Protein AF-A0A955F9U4-F1 (afdb_monomer_lite)

Secondary structure (DSSP, 8-state):
-EEEEEEEE-TTT--EEEEEEEEEEE-S---SSEEEEEEEEPPGGGTT-HHHHHHS-SEEEEEEEEETTTS-HHHHHHHHHHHH-GGG--

Structure (mmCIF, N/CA/C/O backbone):
data_AF-A0A955F9U4-F1
#
_entry.id   AF-A0A955F9U4-F1
#
loop_
_atom_site.group_PDB
_atom_site.id
_atom_site.type_symbol
_atom_site.label_atom_id
_atom_site.label_alt_id
_atom_site.label_comp_id
_atom_site.label_asym_id
_atom_site.label_entity_id
_atom_site.label_seq_id
_atom_site.pdbx_PDB_ins_code
_atom_site.Cartn_x
_atom_site.Cartn_y
_atom_site.Cartn_z
_atom_site.occupancy
_atom_site.B_iso_or_equiv
_atom_site.auth_seq_id
_atom_site.auth_comp_id
_atom_site.auth_asym_id
_atom_site.auth_atom_id
_atom_site.pdbx_PDB_model_num
ATOM 1 N N . MET A 1 1 ? 1.820 7.832 -7.355 1.00 90.69 1 MET A N 1
ATOM 2 C CA . MET A 1 1 ? 1.662 7.057 -6.104 1.00 90.69 1 MET A CA 1
ATOM 3 C C . MET A 1 1 ? 0.188 6.742 -5.934 1.00 90.69 1 MET A C 1
ATOM 5 O O . MET A 1 1 ? -0.620 7.616 -6.208 1.00 90.69 1 MET A O 1
ATOM 9 N N . LEU A 1 2 ? -0.153 5.523 -5.530 1.00 96.00 2 LEU A N 1
ATOM 10 C CA . LEU A 1 2 ? -1.507 5.106 -5.176 1.00 96.00 2 LEU A CA 1
ATOM 11 C C . LEU A 1 2 ? -1.594 4.956 -3.658 1.00 96.00 2 LEU A C 1
ATOM 13 O O . LEU A 1 2 ? -0.650 4.469 -3.031 1.00 96.00 2 LEU A O 1
ATOM 17 N N . VAL A 1 3 ? -2.733 5.345 -3.091 1.00 97.12 3 VAL A N 1
ATOM 18 C CA . VAL A 1 3 ? -3.060 5.137 -1.679 1.00 97.12 3 VAL A CA 1
ATOM 19 C C . VAL A 1 3 ? -4.346 4.330 -1.628 1.00 97.12 3 VAL A C 1
ATOM 21 O O . VAL A 1 3 ? -5.401 4.802 -2.042 1.00 97.12 3 VAL A O 1
ATOM 24 N N . LEU A 1 4 ? -4.239 3.094 -1.157 1.00 96.81 4 LEU A N 1
ATOM 25 C CA . LEU A 1 4 ? -5.371 2.216 -0.923 1.00 96.81 4 LEU A CA 1
ATOM 26 C C . LEU A 1 4 ? -5.855 2.444 0.506 1.00 96.81 4 LEU A C 1
ATOM 28 O O . LEU A 1 4 ? -5.073 2.260 1.438 1.00 96.81 4 LEU A O 1
ATOM 32 N N . ARG A 1 5 ? -7.116 2.842 0.670 1.00 96.75 5 ARG A N 1
ATOM 33 C CA . ARG A 1 5 ? -7.770 3.020 1.972 1.00 96.75 5 ARG A CA 1
ATOM 34 C C . ARG A 1 5 ? -8.858 1.966 2.102 1.00 96.75 5 ARG A C 1
ATOM 36 O O . ARG A 1 5 ? -9.688 1.830 1.207 1.00 96.75 5 ARG A O 1
ATOM 43 N N . LEU A 1 6 ? -8.819 1.204 3.187 1.00 95.94 6 LEU A N 1
ATOM 44 C CA . LEU A 1 6 ? -9.856 0.243 3.531 1.00 95.94 6 LEU A CA 1
ATOM 45 C C . LEU A 1 6 ? -10.731 0.857 4.615 1.00 95.94 6 LEU A C 1
ATOM 47 O O . LEU A 1 6 ? -10.264 1.107 5.727 1.00 95.94 6 LEU A O 1
ATOM 51 N N . GLU A 1 7 ? -11.996 1.083 4.289 1.00 97.19 7 GLU A N 1
ATOM 52 C CA . GLU A 1 7 ? -12.968 1.677 5.196 1.00 97.19 7 GLU A CA 1
ATOM 53 C C . GLU A 1 7 ? -14.017 0.646 5.607 1.00 97.19 7 GLU A C 1
ATOM 55 O O . GLU A 1 7 ? -14.584 -0.062 4.776 1.00 97.19 7 GLU A O 1
ATOM 60 N N . LEU A 1 8 ? -14.296 0.590 6.905 1.00 96.62 8 LEU A N 1
ATOM 61 C CA . LEU A 1 8 ? -15.439 -0.110 7.464 1.00 96.62 8 LEU A CA 1
ATOM 62 C C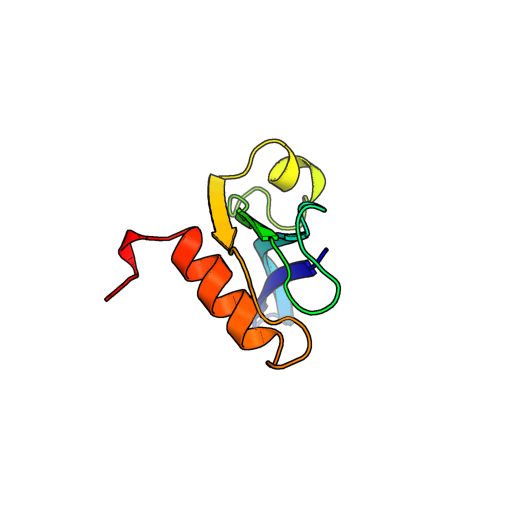 . LEU A 1 8 ? -16.605 0.869 7.576 1.00 96.62 8 LEU A C 1
ATOM 64 O O . LEU A 1 8 ? -16.534 1.843 8.328 1.00 96.62 8 LEU A O 1
ATOM 68 N N . HIS A 1 9 ? -17.680 0.578 6.851 1.00 97.75 9 HIS A N 1
ATOM 69 C CA . HIS A 1 9 ? -18.931 1.327 6.886 1.00 97.75 9 HIS A CA 1
ATOM 70 C C . HIS A 1 9 ? -19.947 0.552 7.727 1.00 97.75 9 HIS A C 1
ATOM 72 O O . HIS A 1 9 ? -20.389 -0.531 7.349 1.00 97.75 9 HIS A O 1
ATOM 78 N N . SER A 1 10 ? -20.299 1.085 8.895 1.00 96.88 10 SER A N 1
ATOM 79 C CA . SER A 1 10 ? -21.321 0.491 9.757 1.00 96.88 10 SER A CA 1
ATOM 80 C C . SER A 1 10 ? -22.716 0.775 9.204 1.00 96.88 10 SER A C 1
ATOM 82 O O . SER A 1 10 ? -23.170 1.916 9.227 1.00 96.88 10 SER A O 1
ATOM 84 N N . ALA A 1 11 ? -23.431 -0.267 8.780 1.00 96.50 11 ALA A N 1
ATOM 85 C CA . ALA A 1 11 ? -24.817 -0.142 8.318 1.00 96.50 11 ALA A CA 1
ATOM 86 C C . ALA A 1 11 ? -25.815 0.191 9.448 1.00 96.50 11 ALA A C 1
ATOM 88 O O . ALA A 1 11 ? -26.915 0.654 9.174 1.00 96.50 11 ALA A O 1
ATOM 89 N N . ILE A 1 12 ? -25.440 -0.040 10.713 1.00 97.19 12 ILE A N 1
ATOM 90 C CA . ILE A 1 12 ? -26.309 0.190 11.879 1.00 97.19 12 ILE A CA 1
ATOM 91 C C . ILE A 1 12 ? -26.164 1.626 12.387 1.00 97.19 12 ILE A C 1
ATOM 93 O O . ILE A 1 12 ? -27.148 2.300 12.668 1.00 97.19 12 ILE A O 1
ATOM 97 N N . THR A 1 13 ? -24.921 2.088 12.532 1.00 97.62 13 THR A N 1
ATOM 98 C CA . THR A 1 13 ? -24.617 3.388 13.155 1.00 97.62 13 THR A CA 1
ATOM 99 C C . THR A 1 13 ? -24.240 4.469 12.148 1.00 97.62 13 THR A C 1
ATOM 101 O O . THR A 1 13 ? -24.048 5.614 12.542 1.00 97.62 13 THR A O 1
ATOM 104 N N . GLY A 1 14 ? -24.045 4.118 10.873 1.00 96.75 14 GLY A N 1
ATOM 105 C CA . GLY A 1 14 ? -23.526 5.025 9.844 1.00 96.75 14 GLY A CA 1
ATOM 106 C C . GLY A 1 14 ? -22.055 5.414 10.031 1.00 96.75 14 GLY A C 1
ATOM 107 O O . GLY A 1 14 ? -21.512 6.178 9.238 1.00 96.75 14 GLY A O 1
ATOM 108 N N . LYS A 1 15 ? -21.379 4.908 11.073 1.00 97.62 15 LYS A N 1
ATOM 109 C CA . LYS A 1 15 ? -19.978 5.234 11.348 1.00 97.62 15 LYS A CA 1
ATOM 110 C C . LYS A 1 15 ? -19.079 4.659 10.255 1.00 97.62 15 LYS A C 1
ATOM 112 O O . LYS A 1 15 ? -19.080 3.450 10.026 1.00 97.62 15 LYS A O 1
ATOM 117 N N . ILE A 1 16 ? -18.254 5.519 9.668 1.00 97.06 16 ILE A N 1
ATOM 118 C CA . ILE A 1 16 ? -17.185 5.143 8.743 1.00 97.06 16 ILE A CA 1
ATOM 119 C C . ILE A 1 16 ? -15.866 5.191 9.506 1.00 97.06 16 ILE A C 1
ATOM 121 O O . ILE A 1 16 ? -15.583 6.156 10.216 1.00 97.06 16 ILE A O 1
ATOM 125 N N . THR A 1 17 ? -15.073 4.128 9.427 1.00 95.31 17 THR A N 1
ATOM 126 C CA . THR A 1 17 ? -13.746 4.067 10.054 1.00 95.31 17 THR A CA 1
ATOM 127 C C . THR A 1 17 ? -12.746 3.496 9.069 1.00 95.31 17 THR A C 1
ATOM 129 O O . THR A 1 17 ? -12.961 2.414 8.533 1.00 95.31 17 THR A O 1
ATOM 132 N N . GLU A 1 18 ? -11.635 4.188 8.850 1.00 95.94 18 GLU A N 1
ATOM 133 C CA . GLU A 1 18 ? -10.521 3.613 8.104 1.00 95.94 18 GLU A CA 1
ATOM 134 C C . GLU A 1 18 ? -9.806 2.578 8.977 1.00 95.94 18 GLU A C 1
ATOM 136 O O . GLU A 1 18 ? -9.398 2.874 10.099 1.00 95.94 18 GLU A O 1
ATOM 141 N N . ILE A 1 19 ? -9.682 1.353 8.473 1.00 95.81 19 ILE A N 1
ATOM 142 C CA . ILE A 1 19 ? -9.128 0.208 9.210 1.00 95.81 19 ILE A CA 1
ATOM 143 C C . ILE A 1 19 ? -7.810 -0.299 8.619 1.00 95.81 19 ILE A C 1
ATOM 145 O O . ILE A 1 19 ? -7.154 -1.158 9.208 1.00 95.81 19 ILE A O 1
ATOM 149 N N . GLY A 1 20 ? -7.399 0.230 7.469 1.00 96.25 20 GLY A N 1
ATOM 150 C CA . GLY A 1 20 ? -6.131 -0.119 6.852 1.00 96.25 20 GLY A CA 1
ATOM 151 C C . GLY A 1 20 ? -5.771 0.811 5.706 1.00 96.25 20 GLY A C 1
ATOM 152 O O . GLY A 1 20 ? -6.640 1.323 5.003 1.00 96.25 20 GLY A O 1
ATOM 153 N N . THR A 1 21 ? -4.470 0.987 5.499 1.00 97.94 21 THR 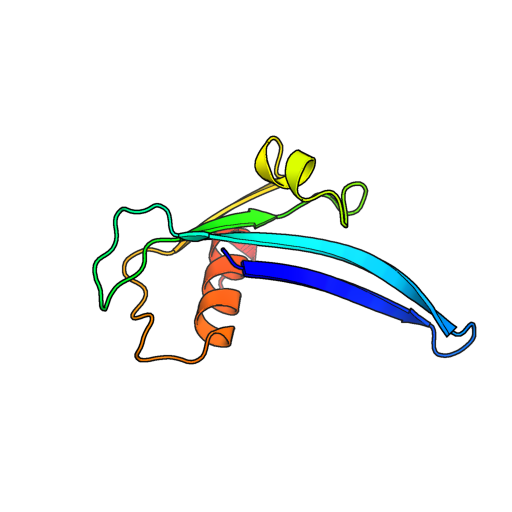A N 1
ATOM 154 C CA . THR A 1 21 ? -3.936 1.842 4.439 1.00 97.94 21 THR A CA 1
ATOM 155 C C . THR A 1 21 ? -2.712 1.182 3.813 1.00 97.94 21 THR A C 1
ATOM 157 O O . THR A 1 21 ? -1.852 0.649 4.515 1.00 97.94 21 THR A O 1
ATOM 160 N N . THR A 1 22 ? -2.611 1.219 2.487 1.00 98.38 22 THR A N 1
ATOM 161 C CA . THR A 1 22 ? -1.445 0.728 1.738 1.00 98.38 22 THR A CA 1
ATOM 162 C C . THR A 1 22 ? -0.994 1.771 0.728 1.00 98.38 22 THR A C 1
ATOM 164 O O . THR A 1 22 ? -1.807 2.332 -0.000 1.00 98.38 22 THR A O 1
ATOM 167 N N . ILE A 1 23 ? 0.310 2.012 0.653 1.00 98.44 23 ILE A N 1
ATOM 168 C CA . ILE A 1 23 ? 0.926 2.913 -0.320 1.00 98.44 23 ILE A CA 1
ATOM 169 C C . ILE A 1 23 ? 1.604 2.070 -1.397 1.00 98.44 23 ILE A C 1
ATOM 171 O O . ILE A 1 23 ? 2.416 1.200 -1.087 1.00 98.44 23 ILE A O 1
ATOM 175 N N . ILE A 1 24 ? 1.301 2.359 -2.662 1.00 98.25 24 ILE A N 1
ATOM 176 C CA . ILE A 1 24 ? 1.986 1.782 -3.823 1.00 98.25 24 ILE A CA 1
ATOM 177 C C . ILE A 1 24 ? 2.620 2.933 -4.605 1.00 98.25 24 ILE A C 1
ATOM 179 O O . ILE A 1 24 ? 1.931 3.741 -5.231 1.00 98.25 24 ILE A O 1
ATOM 183 N N . ALA A 1 25 ? 3.940 3.045 -4.565 1.00 97.75 25 ALA A N 1
ATOM 184 C CA . ALA A 1 25 ? 4.671 4.146 -5.184 1.00 97.75 25 ALA A CA 1
ATOM 185 C C . ALA A 1 25 ? 5.572 3.628 -6.304 1.00 97.75 25 ALA A C 1
ATOM 187 O O . ALA A 1 25 ? 6.276 2.644 -6.106 1.00 97.75 25 ALA A O 1
ATOM 188 N N . ASN A 1 26 ? 5.557 4.292 -7.464 1.00 95.38 26 ASN A N 1
ATOM 189 C CA . ASN A 1 26 ? 6.557 4.040 -8.500 1.00 95.38 26 ASN A CA 1
ATOM 190 C C . ASN A 1 26 ? 7.938 4.422 -7.935 1.00 95.38 26 ASN A C 1
ATOM 192 O O . ASN A 1 26 ? 8.049 5.470 -7.300 1.00 95.38 26 ASN A O 1
ATOM 196 N N . ASP A 1 27 ? 8.942 3.566 -8.110 1.00 95.75 27 ASP A N 1
ATOM 197 C CA . ASP A 1 27 ? 10.294 3.781 -7.571 1.00 95.75 27 ASP A CA 1
ATOM 198 C C . ASP A 1 27 ? 11.223 4.583 -8.503 1.00 95.75 27 ASP A C 1
ATOM 200 O O . ASP A 1 27 ? 12.371 4.838 -8.156 1.00 95.75 27 ASP A O 1
ATOM 204 N N . GLY A 1 28 ? 10.724 5.000 -9.669 1.00 94.75 28 GLY A N 1
ATOM 205 C CA . GLY A 1 28 ? 11.440 5.792 -10.667 1.00 94.75 28 GLY A CA 1
ATOM 206 C C . GLY A 1 28 ? 12.329 4.978 -11.607 1.00 94.75 28 GLY A C 1
ATOM 207 O O . GLY A 1 28 ? 12.883 5.547 -12.538 1.00 94.75 28 GLY A O 1
ATOM 208 N N . THR A 1 29 ? 12.450 3.661 -11.411 1.00 97.06 29 THR A N 1
ATOM 209 C CA . THR A 1 29 ? 13.387 2.813 -12.177 1.00 97.06 29 THR A CA 1
ATOM 210 C C . THR A 1 29 ? 12.754 2.090 -13.370 1.00 97.06 29 THR A C 1
ATOM 212 O O . THR A 1 29 ? 13.414 1.297 -14.034 1.00 97.06 29 THR A O 1
ATOM 215 N N . GLY A 1 30 ? 11.461 2.312 -13.619 1.00 93.69 30 GLY A N 1
ATOM 216 C CA . GLY A 1 30 ? 10.738 1.727 -14.751 1.00 93.69 30 GLY A CA 1
ATOM 217 C C . GLY A 1 30 ? 10.883 2.521 -16.056 1.00 93.69 30 GLY A C 1
ATOM 218 O O . GLY A 1 30 ? 11.513 3.571 -16.106 1.00 93.69 30 GLY A O 1
ATOM 219 N N . THR A 1 31 ? 10.228 2.036 -17.107 1.00 95.25 31 THR A N 1
ATOM 220 C CA . THR A 1 31 ? 10.084 2.698 -18.411 1.00 95.25 31 THR A CA 1
ATOM 221 C C . THR A 1 31 ? 8.675 3.276 -18.593 1.00 95.25 31 THR A C 1
ATOM 223 O O . THR A 1 31 ? 7.828 3.221 -17.693 1.00 95.25 31 THR A O 1
ATOM 226 N N . ASP A 1 32 ? 8.388 3.805 -19.785 1.00 93.31 32 ASP A N 1
ATOM 227 C CA . ASP A 1 32 ? 7.059 4.325 -20.111 1.00 93.31 32 ASP A CA 1
ATOM 228 C C . ASP A 1 32 ? 5.960 3.261 -20.097 1.00 93.31 32 ASP A C 1
ATOM 230 O O . ASP A 1 32 ? 4.826 3.539 -19.693 1.00 93.31 32 ASP A O 1
ATOM 234 N N . ASN A 1 33 ? 6.314 2.029 -20.457 1.00 95.62 33 ASN A N 1
ATOM 235 C CA . ASN A 1 33 ? 5.384 0.908 -20.545 1.00 95.62 33 ASN A CA 1
ATOM 236 C C . ASN A 1 33 ? 5.475 -0.033 -19.337 1.00 95.62 33 ASN A C 1
ATOM 238 O O . ASN A 1 33 ? 4.481 -0.673 -18.994 1.00 95.62 33 ASN A O 1
ATOM 242 N N . LEU A 1 34 ? 6.631 -0.096 -18.668 1.00 96.69 34 LEU A N 1
ATOM 243 C CA . LEU A 1 34 ? 6.886 -0.978 -17.529 1.00 96.69 34 LEU A CA 1
ATOM 244 C C . LEU A 1 34 ? 7.135 -0.156 -16.263 1.00 96.69 34 LEU A C 1
ATOM 246 O O . LEU A 1 34 ? 8.048 0.654 -16.204 1.00 96.69 34 LEU A O 1
ATOM 250 N N . GLY A 1 35 ? 6.331 -0.352 -15.227 1.00 96.56 35 GLY A N 1
ATOM 251 C CA . GLY A 1 35 ? 6.495 0.313 -13.941 1.00 96.56 35 GLY A CA 1
ATOM 252 C C . GLY A 1 35 ? 7.097 -0.610 -12.888 1.00 96.56 35 GLY A C 1
ATOM 253 O O . GLY A 1 35 ? 6.666 -1.753 -12.734 1.00 96.56 35 GLY A O 1
ATOM 254 N N . ASN A 1 36 ? 8.030 -0.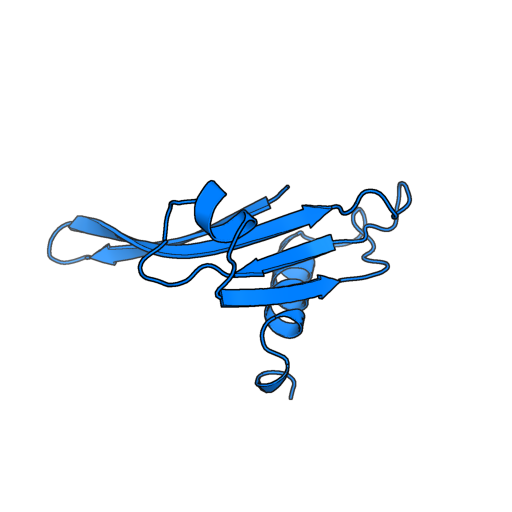068 -12.113 1.00 98.12 36 ASN A N 1
ATOM 255 C CA . ASN A 1 36 ? 8.535 -0.676 -10.891 1.00 98.12 36 ASN A CA 1
ATOM 256 C C . ASN A 1 36 ? 7.909 0.039 -9.693 1.00 98.12 36 ASN A C 1
ATOM 258 O O . ASN A 1 36 ? 7.869 1.270 -9.647 1.00 98.12 36 ASN A O 1
ATOM 262 N N . TYR A 1 37 ? 7.376 -0.724 -8.742 1.00 98.19 37 TYR A N 1
ATOM 263 C CA . TYR A 1 37 ? 6.599 -0.196 -7.628 1.00 98.19 37 TYR A CA 1
ATOM 264 C C . TYR A 1 37 ? 7.084 -0.746 -6.291 1.00 98.19 37 TYR A C 1
ATOM 266 O O . TYR A 1 37 ? 7.314 -1.945 -6.136 1.00 98.19 37 TYR A O 1
ATOM 274 N N . THR A 1 38 ? 7.161 0.137 -5.302 1.00 98.25 38 THR A N 1
ATOM 275 C CA . THR A 1 38 ? 7.310 -0.201 -3.886 1.00 98.25 38 THR A CA 1
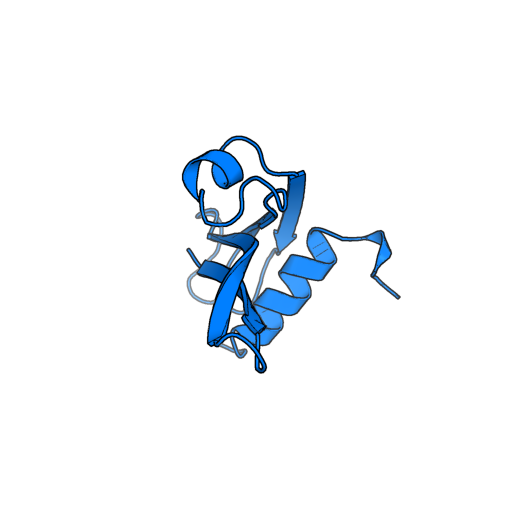ATOM 276 C C . THR A 1 38 ? 5.944 -0.228 -3.221 1.00 98.25 38 THR A C 1
ATOM 278 O O . THR A 1 38 ? 5.097 0.627 -3.482 1.00 98.25 38 THR A O 1
ATOM 281 N N . VAL A 1 39 ? 5.739 -1.211 -2.353 1.00 98.50 39 VAL A N 1
ATOM 282 C CA . VAL A 1 39 ? 4.501 -1.420 -1.603 1.00 98.50 39 VAL A CA 1
ATOM 283 C C . VAL A 1 39 ? 4.817 -1.268 -0.127 1.00 98.50 39 VAL A C 1
ATOM 285 O O . VAL A 1 39 ? 5.769 -1.871 0.365 1.00 98.50 39 VAL A O 1
ATOM 288 N N . ARG A 1 40 ? 4.030 -0.457 0.572 1.00 98.50 40 ARG A N 1
ATOM 289 C CA . ARG A 1 40 ? 4.156 -0.196 2.006 1.00 98.50 40 ARG A CA 1
ATOM 290 C C . ARG A 1 40 ? 2.788 -0.337 2.650 1.00 98.50 40 ARG A C 1
ATOM 292 O O . ARG A 1 40 ? 1.893 0.456 2.371 1.00 98.50 40 ARG A O 1
ATOM 299 N N . VAL A 1 41 ? 2.622 -1.353 3.483 1.00 98.25 41 VAL A N 1
ATOM 300 C CA . VAL A 1 41 ? 1.368 -1.627 4.189 1.00 98.25 41 VAL A CA 1
ATOM 301 C C . VAL A 1 41 ? 1.471 -1.052 5.594 1.00 98.25 41 VAL A C 1
ATOM 303 O O . VAL A 1 41 ? 2.418 -1.349 6.327 1.00 98.25 41 VAL A O 1
ATOM 306 N N . GLY A 1 42 ? 0.510 -0.208 5.955 1.00 97.56 42 GLY A N 1
ATOM 307 C CA . GLY A 1 42 ? 0.434 0.412 7.269 1.00 97.56 42 GLY A CA 1
ATOM 308 C C . GLY A 1 42 ? -0.048 -0.542 8.351 1.00 97.56 42 GLY A C 1
ATOM 309 O O . GLY A 1 42 ? -0.754 -1.512 8.079 1.00 97.56 42 GLY A O 1
ATOM 310 N N . ASN A 1 43 ? 0.298 -0.233 9.599 1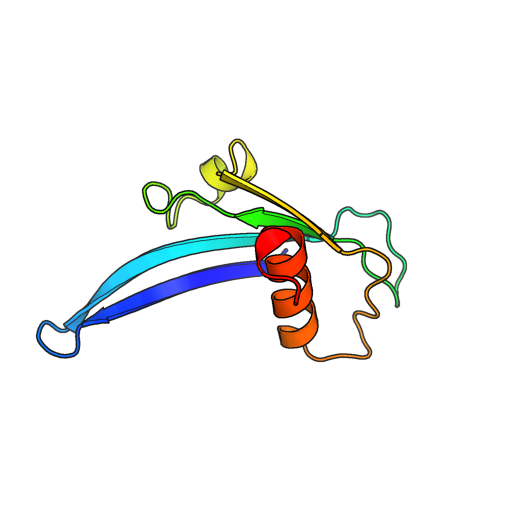.00 94.69 43 ASN A N 1
ATOM 311 C CA . ASN A 1 43 ? -0.367 -0.851 10.736 1.00 94.69 43 ASN A CA 1
ATOM 312 C C . ASN A 1 43 ? -1.808 -0.337 10.847 1.00 94.69 43 ASN A C 1
ATOM 314 O O . ASN A 1 43 ? -2.070 0.826 10.549 1.00 94.69 43 ASN A O 1
ATOM 318 N N . LYS A 1 44 ? -2.734 -1.170 11.336 1.00 91.44 44 LYS A N 1
ATOM 319 C CA . LYS A 1 44 ? -4.134 -0.768 11.564 1.00 91.44 44 LYS A CA 1
ATOM 320 C C . LYS A 1 44 ? -4.269 0.476 12.456 1.00 91.44 44 LYS A C 1
ATOM 322 O O . LYS A 1 44 ? -5.166 1.279 12.251 1.00 91.44 44 LYS A O 1
ATOM 327 N N . ASN A 1 45 ? -3.361 0.649 13.420 1.00 94.38 45 ASN A N 1
ATOM 328 C CA . ASN A 1 45 ? -3.356 1.794 14.334 1.00 94.38 45 ASN A CA 1
ATOM 329 C C . ASN A 1 45 ? -2.836 3.077 13.665 1.00 94.38 45 ASN A C 1
ATOM 331 O O . ASN A 1 45 ? -2.988 4.161 14.217 1.00 94.38 45 ASN A O 1
ATOM 335 N N . ASP A 1 46 ? -2.222 2.943 12.489 1.00 94.88 46 ASP A N 1
ATOM 336 C CA . ASP A 1 46 ? -1.665 4.035 11.694 1.00 94.88 46 ASP A CA 1
ATOM 337 C C . ASP A 1 46 ? -2.505 4.312 10.441 1.00 94.88 46 ASP A C 1
ATOM 339 O O . ASP A 1 46 ? -2.074 5.066 9.567 1.00 94.88 46 ASP A O 1
ATOM 343 N N . ALA A 1 47 ? -3.696 3.708 10.340 1.00 93.75 47 ALA A N 1
ATOM 344 C CA . ALA A 1 47 ? -4.614 3.917 9.230 1.00 93.75 47 ALA A CA 1
ATOM 345 C C . ALA A 1 47 ? -4.900 5.418 9.029 1.00 93.75 47 ALA A C 1
ATOM 347 O O . ALA A 1 47 ? -5.098 6.171 9.983 1.00 93.75 47 ALA A O 1
ATOM 348 N N . GLY A 1 48 ? -4.847 5.869 7.778 1.00 92.19 48 GLY A N 1
ATOM 349 C CA . GLY A 1 48 ? -4.955 7.275 7.388 1.00 92.19 48 GLY A CA 1
ATOM 350 C C . GLY A 1 48 ? -3.671 8.098 7.573 1.00 92.19 48 GLY A C 1
ATOM 351 O O . GLY A 1 48 ? -3.533 9.153 6.952 1.00 92.19 48 GLY A O 1
ATOM 352 N N . ASN A 1 49 ? -2.681 7.632 8.347 1.00 96.00 49 ASN A N 1
ATOM 353 C CA . ASN A 1 49 ? -1.411 8.339 8.541 1.00 96.00 49 ASN A CA 1
ATOM 354 C C . ASN A 1 49 ? -0.369 7.939 7.485 1.00 96.00 49 ASN A C 1
ATOM 356 O O . ASN A 1 49 ? 0.579 7.193 7.743 1.00 96.00 49 ASN A O 1
ATOM 360 N N . ILE A 1 50 ? -0.536 8.480 6.277 1.00 95.56 50 ILE A N 1
ATOM 361 C CA . ILE A 1 50 ? 0.303 8.179 5.104 1.00 95.56 50 ILE A CA 1
ATOM 362 C C . ILE A 1 50 ? 1.797 8.369 5.401 1.00 95.56 50 ILE A C 1
ATOM 364 O O . ILE A 1 50 ? 2.602 7.518 5.030 1.00 95.56 50 ILE A O 1
ATOM 368 N N . ARG A 1 51 ? 2.182 9.453 6.090 1.00 96.31 51 ARG A N 1
ATOM 369 C CA . ARG A 1 51 ? 3.593 9.739 6.391 1.00 96.31 51 ARG A CA 1
ATOM 370 C C . ARG A 1 51 ? 4.203 8.663 7.285 1.00 96.31 51 ARG A C 1
ATOM 372 O O . ARG A 1 51 ? 5.245 8.111 6.949 1.00 96.31 51 ARG A O 1
ATOM 379 N N . LYS A 1 52 ? 3.521 8.309 8.376 1.00 96.25 52 LYS A N 1
ATOM 380 C CA . LYS A 1 52 ? 3.998 7.268 9.293 1.00 96.25 52 LYS A CA 1
ATOM 381 C C . LYS A 1 52 ? 4.119 5.913 8.603 1.00 96.25 52 LYS A C 1
ATOM 383 O O . LYS A 1 52 ? 5.091 5.206 8.834 1.00 96.25 52 LYS A O 1
ATOM 388 N N . ILE A 1 53 ? 3.175 5.573 7.727 1.00 97.31 53 ILE A N 1
ATOM 389 C CA . ILE A 1 53 ? 3.215 4.329 6.947 1.00 97.31 53 ILE A CA 1
ATOM 390 C C . ILE A 1 53 ? 4.366 4.336 5.943 1.00 97.31 53 ILE A C 1
ATOM 392 O O . ILE A 1 53 ? 4.987 3.302 5.707 1.00 97.31 53 ILE A O 1
ATOM 396 N N . TYR A 1 54 ? 4.645 5.487 5.335 1.00 95.69 54 TYR A N 1
ATOM 397 C CA . TYR A 1 54 ? 5.754 5.623 4.405 1.00 95.69 54 TYR A CA 1
ATOM 398 C C . TYR A 1 54 ? 7.105 5.408 5.102 1.00 95.69 54 TYR A C 1
ATOM 400 O O . TYR A 1 54 ? 7.940 4.659 4.589 1.00 95.69 54 TYR A O 1
ATOM 408 N N . ASP A 1 55 ? 7.277 6.014 6.281 1.00 96.62 55 ASP A N 1
ATOM 409 C CA . ASP A 1 55 ? 8.521 5.982 7.058 1.00 96.62 55 ASP A CA 1
ATOM 410 C C . ASP A 1 55 ? 8.706 4.658 7.822 1.00 96.62 55 ASP A C 1
ATOM 412 O O . ASP A 1 55 ? 9.814 4.128 7.904 1.00 96.62 55 ASP A O 1
ATOM 416 N N . LYS A 1 56 ? 7.622 4.105 8.380 1.00 97.00 56 LYS A N 1
ATOM 417 C CA . LYS A 1 56 ? 7.626 2.888 9.204 1.00 97.00 56 LYS A CA 1
ATOM 418 C C . LYS A 1 56 ? 6.476 1.945 8.818 1.00 97.00 56 LYS A C 1
ATOM 420 O O . LYS A 1 56 ? 5.534 1.760 9.595 1.00 97.00 56 LYS A O 1
ATOM 425 N N . PRO A 1 57 ? 6.530 1.334 7.624 1.00 97.44 57 PRO A N 1
ATOM 426 C CA . PRO A 1 57 ? 5.529 0.360 7.213 1.00 97.44 57 PRO A CA 1
ATOM 427 C C . PRO A 1 57 ? 5.583 -0.891 8.094 1.00 97.44 57 PRO A C 1
ATOM 429 O O . PRO A 1 57 ? 6.650 -1.305 8.544 1.00 97.44 57 PRO A O 1
ATOM 432 N N . GLN A 1 58 ? 4.435 -1.537 8.297 1.00 97.69 58 GLN A N 1
ATOM 433 C CA . GLN A 1 58 ? 4.382 -2.838 8.964 1.00 97.69 58 GLN A CA 1
ATOM 434 C C . GLN A 1 58 ? 4.875 -3.955 8.039 1.00 97.69 58 GLN A C 1
ATOM 436 O O . GLN A 1 58 ? 5.522 -4.895 8.494 1.00 97.69 58 GLN A O 1
ATOM 441 N N . ARG A 1 59 ? 4.551 -3.866 6.745 1.00 97.75 59 ARG A N 1
ATOM 442 C CA . ARG A 1 59 ? 5.016 -4.800 5.713 1.00 97.75 59 ARG A CA 1
ATOM 443 C C . ARG A 1 59 ? 5.426 -4.053 4.462 1.00 97.75 59 ARG A C 1
ATOM 445 O O . ARG A 1 59 ? 4.884 -2.991 4.148 1.00 97.75 59 ARG A O 1
ATOM 452 N N . MET A 1 60 ? 6.360 -4.644 3.733 1.00 98.25 60 MET A N 1
ATOM 453 C CA . MET A 1 60 ? 6.865 -4.100 2.484 1.00 98.25 60 MET A CA 1
ATOM 454 C C . MET A 1 60 ? 6.851 -5.158 1.393 1.00 98.25 60 MET A C 1
ATOM 456 O O . MET A 1 60 ? 6.979 -6.347 1.663 1.00 98.25 60 MET A O 1
ATOM 460 N N . GLY A 1 61 ? 6.723 -4.701 0.156 1.00 98.00 61 GLY A N 1
ATOM 461 C CA . GLY A 1 61 ? 6.831 -5.533 -1.031 1.00 98.00 61 GLY A CA 1
ATOM 462 C C . GLY A 1 61 ? 7.322 -4.715 -2.215 1.00 98.00 61 GLY A C 1
ATOM 463 O O . GLY A 1 61 ? 7.405 -3.484 -2.157 1.00 98.00 61 GLY A O 1
ATOM 464 N N . SER A 1 62 ? 7.631 -5.395 -3.311 1.00 98.06 62 SER A N 1
ATOM 465 C CA . SER A 1 62 ? 7.911 -4.731 -4.579 1.00 98.06 62 SER A CA 1
ATOM 466 C C . SER A 1 62 ? 7.287 -5.485 -5.744 1.00 98.06 62 SER A C 1
ATOM 468 O O . SER A 1 62 ? 7.165 -6.709 -5.721 1.00 98.06 62 SER A O 1
ATOM 470 N N . VAL A 1 63 ? 6.869 -4.731 -6.755 1.00 97.94 63 VAL A N 1
ATOM 471 C CA . VAL A 1 63 ? 6.405 -5.253 -8.040 1.00 97.94 63 VAL A CA 1
ATOM 472 C C . VAL A 1 63 ? 7.345 -4.703 -9.098 1.00 97.94 63 VAL A C 1
ATOM 474 O O . VAL A 1 63 ? 7.501 -3.488 -9.199 1.00 97.94 63 VAL A O 1
ATOM 477 N N . LYS A 1 64 ? 7.977 -5.588 -9.865 1.00 97.75 64 LYS A N 1
ATOM 478 C CA . LYS A 1 64 ? 8.899 -5.221 -10.940 1.00 97.75 64 LYS A CA 1
ATOM 479 C C . LYS A 1 64 ? 8.280 -5.499 -12.306 1.00 97.75 64 LYS A C 1
ATOM 481 O O . LYS A 1 64 ? 7.408 -6.364 -12.418 1.00 97.75 64 LYS A O 1
ATOM 486 N N . ASP A 1 65 ? 8.693 -4.714 -13.295 1.00 96.38 65 ASP A N 1
ATOM 487 C CA . ASP A 1 65 ? 8.332 -4.829 -14.709 1.00 96.38 65 ASP A CA 1
ATOM 488 C C . ASP A 1 65 ? 6.818 -4.942 -14.954 1.00 96.38 65 ASP A C 1
ATOM 490 O O . ASP A 1 65 ? 6.345 -5.721 -15.783 1.00 96.38 65 ASP A O 1
ATOM 494 N N . TYR A 1 66 ? 6.013 -4.177 -14.208 1.00 96.81 66 TYR A N 1
ATOM 495 C CA . TYR A 1 66 ? 4.561 -4.213 -14.360 1.00 96.81 66 TYR A CA 1
ATOM 496 C C . TYR A 1 66 ? 4.135 -3.455 -15.624 1.00 96.81 66 TYR A C 1
ATOM 498 O O . TYR A 1 66 ? 4.373 -2.249 -15.698 1.00 96.81 66 TYR A O 1
ATOM 506 N N . PRO A 1 67 ? 3.450 -4.088 -16.591 1.00 96.31 67 PRO A N 1
ATOM 507 C CA . PRO A 1 67 ? 3.019 -3.419 -17.817 1.00 96.31 67 PRO A CA 1
ATOM 508 C C . PRO A 1 67 ? 1.848 -2.467 -17.532 1.00 96.31 67 PRO A C 1
ATOM 510 O O . PRO A 1 67 ? 0.669 -2.831 -17.576 1.00 96.31 67 PRO A O 1
ATOM 513 N N . ARG A 1 68 ? 2.197 -1.227 -17.182 1.00 91.38 68 ARG A N 1
ATOM 514 C CA . ARG A 1 68 ? 1.323 -0.263 -16.496 1.00 91.38 68 ARG A CA 1
ATOM 515 C C . ARG A 1 68 ? 0.231 0.342 -17.374 1.00 91.38 68 ARG A C 1
ATOM 517 O O . ARG A 1 68 ? -0.743 0.850 -16.833 1.00 91.38 68 ARG A O 1
ATOM 524 N N . LEU A 1 69 ? 0.386 0.267 -18.696 1.00 93.19 69 LEU A N 1
ATOM 525 C CA . LEU A 1 69 ? -0.603 0.736 -19.675 1.00 93.19 69 LEU A CA 1
ATOM 526 C C . LEU A 1 69 ? -1.473 -0.398 -20.236 1.00 93.19 69 LEU A C 1
ATOM 528 O O . LEU A 1 69 ? -2.489 -0.137 -20.869 1.00 93.19 69 LEU A O 1
ATOM 532 N N . SER A 1 70 ? -1.092 -1.657 -20.004 1.00 94.69 70 SER A N 1
ATOM 533 C CA . SER A 1 70 ? -1.761 -2.821 -20.601 1.00 94.69 70 SER A CA 1
ATOM 534 C C . SER A 1 70 ? -2.842 -3.427 -19.711 1.00 94.69 70 SER A C 1
ATOM 536 O O . SER A 1 70 ? -3.704 -4.155 -20.197 1.00 94.69 70 SER A O 1
ATOM 538 N N . TYR A 1 71 ? -2.792 -3.178 -18.402 1.00 92.94 71 TYR A N 1
ATOM 539 C CA . TYR A 1 71 ? -3.686 -3.815 -17.439 1.00 92.94 71 TYR A CA 1
ATOM 540 C C . TYR A 1 71 ? -4.386 -2.813 -16.537 1.00 92.94 71 TYR A C 1
ATOM 542 O O . TYR A 1 71 ? -3.828 -1.790 -16.146 1.00 92.94 71 TYR A O 1
ATOM 550 N N . ASN A 1 72 ? -5.593 -3.189 -16.117 1.00 94.31 72 ASN A N 1
ATOM 551 C CA . ASN A 1 72 ? -6.323 -2.481 -15.080 1.00 94.31 72 ASN A CA 1
ATOM 552 C C . ASN A 1 72 ? -5.497 -2.409 -13.778 1.00 94.31 72 ASN A C 1
ATOM 554 O O . ASN A 1 72 ? -4.854 -3.386 -13.379 1.00 94.31 72 ASN A O 1
ATOM 558 N N . VAL A 1 73 ? -5.559 -1.262 -13.096 1.00 94.12 73 VAL A N 1
ATOM 559 C CA . VAL A 1 73 ? -4.889 -0.985 -11.815 1.00 94.12 73 VAL A CA 1
ATOM 560 C C . VAL A 1 73 ? -5.138 -2.051 -10.739 1.00 94.12 73 VAL A C 1
ATOM 562 O O . VAL A 1 73 ? -4.251 -2.323 -9.933 1.00 94.12 73 VAL A O 1
ATOM 565 N N . TRP A 1 74 ? -6.285 -2.733 -10.747 1.00 96.44 74 TRP A N 1
ATOM 566 C CA . TRP A 1 74 ? -6.579 -3.815 -9.806 1.00 96.44 74 TRP A CA 1
ATOM 567 C C . TRP A 1 74 ? -5.605 -4.993 -9.922 1.00 96.44 74 TRP A C 1
ATOM 569 O O . TRP A 1 74 ? -5.254 -5.585 -8.902 1.00 96.44 74 TRP A O 1
ATOM 579 N N . ARG A 1 75 ? -5.069 -5.296 -11.118 1.00 97.00 75 ARG A N 1
ATOM 580 C CA . ARG A 1 75 ? -4.005 -6.314 -11.247 1.00 97.0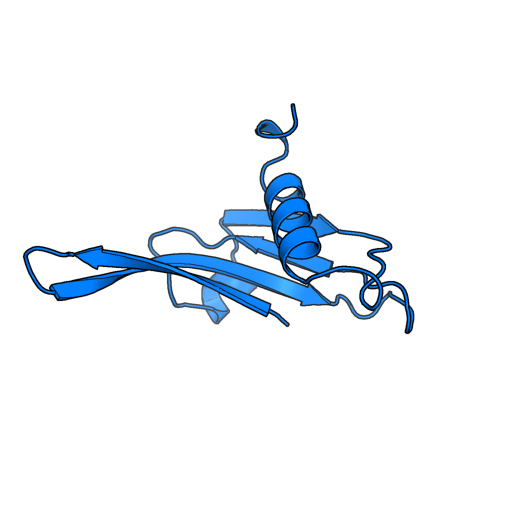0 75 ARG A CA 1
ATOM 581 C C . ARG A 1 75 ? -2.717 -5.878 -10.550 1.00 97.00 75 ARG A C 1
ATOM 583 O O . ARG A 1 75 ? -2.051 -6.727 -9.960 1.00 97.00 75 ARG A O 1
ATOM 590 N N . LEU A 1 76 ? -2.375 -4.587 -10.591 1.00 97.00 76 LEU A N 1
ATOM 591 C CA . LEU A 1 76 ? -1.242 -4.047 -9.835 1.00 97.00 76 LEU A CA 1
ATOM 592 C C . LEU A 1 76 ? -1.486 -4.195 -8.336 1.00 97.00 76 LEU A C 1
ATOM 594 O O . LEU A 1 76 ? -0.600 -4.665 -7.634 1.00 97.00 76 LEU A O 1
ATOM 598 N N . ILE A 1 77 ? -2.683 -3.842 -7.860 1.00 97.44 77 ILE A N 1
ATOM 599 C CA . ILE A 1 77 ? -3.049 -3.937 -6.440 1.00 97.44 77 ILE A CA 1
ATOM 600 C C . ILE A 1 77 ? -2.921 -5.379 -5.941 1.00 97.44 77 ILE A C 1
ATOM 602 O O . ILE A 1 77 ? -2.269 -5.612 -4.928 1.00 97.44 77 ILE A O 1
ATOM 606 N N . VAL A 1 78 ? -3.459 -6.357 -6.676 1.00 97.06 78 VAL A N 1
ATOM 607 C CA . VAL A 1 78 ? -3.343 -7.779 -6.308 1.00 97.06 78 VAL A CA 1
ATOM 608 C C . VAL A 1 78 ? -1.877 -8.208 -6.221 1.00 97.06 78 VAL A C 1
ATOM 610 O O . VAL A 1 78 ? -1.462 -8.779 -5.216 1.00 97.06 78 VAL A O 1
ATOM 613 N N . ARG A 1 79 ? -1.061 -7.892 -7.237 1.00 97.19 79 ARG A N 1
ATOM 614 C CA . ARG A 1 79 ? 0.377 -8.220 -7.230 1.00 97.19 79 ARG A CA 1
ATOM 615 C C . ARG A 1 79 ? 1.123 -7.523 -6.096 1.00 97.19 79 ARG A C 1
ATOM 617 O O . ARG A 1 79 ? 2.011 -8.122 -5.500 1.00 97.19 79 ARG A O 1
ATOM 624 N N . ALA A 1 80 ? 0.759 -6.281 -5.799 1.00 97.81 80 ALA A N 1
ATOM 625 C CA . ALA A 1 80 ? 1.346 -5.501 -4.724 1.00 97.81 80 ALA A CA 1
ATOM 626 C C . ALA A 1 80 ? 1.056 -6.123 -3.353 1.00 97.81 80 ALA A C 1
ATOM 628 O O . ALA A 1 80 ? 1.978 -6.299 -2.559 1.00 97.81 80 ALA A O 1
ATOM 629 N N . LEU A 1 81 ? -0.195 -6.516 -3.098 1.00 97.19 81 LEU A N 1
ATOM 630 C CA . LEU A 1 81 ? -0.574 -7.188 -1.857 1.00 97.19 81 LEU A CA 1
ATOM 631 C C . LEU A 1 81 ? 0.103 -8.561 -1.744 1.00 97.19 81 LEU A C 1
ATOM 633 O O . LEU A 1 81 ? 0.753 -8.823 -0.741 1.00 97.19 81 LEU A O 1
ATOM 637 N N . LEU A 1 82 ? 0.099 -9.384 -2.797 1.00 97.81 82 LEU A N 1
ATOM 638 C CA . LEU A 1 82 ? 0.827 -10.665 -2.804 1.00 97.81 82 LEU A CA 1
ATOM 639 C C . LEU A 1 82 ? 2.350 -10.513 -2.649 1.00 97.81 82 LEU A C 1
ATOM 641 O O . LEU A 1 82 ? 3.039 -11.463 -2.283 1.00 97.81 82 LEU A O 1
ATOM 645 N N . ALA A 1 83 ? 2.919 -9.354 -2.984 1.00 97.88 83 ALA A N 1
ATOM 646 C CA . ALA A 1 83 ? 4.327 -9.060 -2.728 1.00 97.88 83 ALA A CA 1
ATOM 647 C C . ALA A 1 83 ? 4.595 -8.681 -1.266 1.00 97.88 83 ALA A C 1
ATOM 649 O O . ALA A 1 83 ? 5.665 -8.997 -0.762 1.00 97.88 83 ALA A O 1
ATOM 650 N N . ALA A 1 84 ? 3.646 -8.024 -0.595 1.00 97.94 84 ALA A N 1
ATOM 651 C CA . ALA A 1 84 ? 3.753 -7.669 0.822 1.00 97.94 84 ALA A CA 1
ATOM 652 C C . ALA A 1 84 ? 3.341 -8.810 1.779 1.00 97.94 84 ALA A C 1
ATOM 654 O O . ALA A 1 84 ? 3.721 -8.796 2.952 1.00 97.94 84 ALA A O 1
ATOM 655 N N . PHE A 1 85 ? 2.579 -9.785 1.277 1.00 97.50 85 PHE A N 1
ATOM 656 C CA . PHE A 1 85 ? 2.098 -10.970 1.994 1.00 97.50 85 PHE A CA 1
ATOM 657 C C . PHE A 1 85 ? 2.476 -12.248 1.222 1.00 97.50 85 PHE A C 1
ATOM 659 O O . PHE A 1 85 ? 1.615 -12.872 0.598 1.00 97.50 85 PHE A O 1
ATOM 666 N N . PRO A 1 86 ? 3.770 -12.619 1.172 1.00 94.50 86 PRO A N 1
ATOM 667 C CA . PRO A 1 86 ? 4.223 -13.800 0.437 1.00 94.50 86 PRO A CA 1
ATOM 668 C C . PRO A 1 86 ? 3.587 -15.108 0.927 1.00 94.50 86 PRO A C 1
ATOM 670 O O . PRO A 1 86 ? 3.438 -16.026 0.128 1.00 94.50 86 PRO A O 1
ATOM 673 N N . GLU A 1 87 ? 3.178 -15.183 2.194 1.00 96.50 87 GLU A N 1
ATOM 674 C CA . GLU A 1 87 ? 2.467 -16.326 2.776 1.00 96.50 87 GLU A CA 1
ATOM 675 C C . GLU A 1 87 ? 1.091 -16.595 2.137 1.00 96.50 87 GLU A C 1
ATOM 677 O O . GLU A 1 87 ? 0.586 -17.708 2.228 1.00 96.50 87 GLU A O 1
ATOM 682 N N . GLU A 1 88 ? 0.508 -15.607 1.450 1.00 95.62 88 GLU A N 1
ATOM 683 C CA . GLU A 1 88 ? -0.784 -15.729 0.758 1.00 95.62 88 GLU A CA 1
ATOM 684 C C . GLU A 1 88 ? -0.638 -16.203 -0.699 1.00 95.62 88 GLU A C 1
ATOM 686 O O . GLU A 1 88 ? -1.630 -16.365 -1.419 1.00 95.62 88 GLU A O 1
ATOM 691 N N . ARG A 1 89 ? 0.598 -16.410 -1.175 1.00 88.94 89 ARG A N 1
ATOM 692 C CA . ARG A 1 89 ? 0.848 -16.991 -2.497 1.00 88.94 89 ARG A CA 1
ATOM 693 C C . ARG A 1 89 ? 0.562 -18.489 -2.431 1.00 88.94 89 ARG A C 1
ATOM 695 O O . ARG A 1 89 ? 1.333 -19.239 -1.842 1.00 88.94 89 ARG A O 1
ATOM 702 N N . LYS A 1 90 ? -0.557 -18.890 -3.030 1.00 76.31 90 LYS A N 1
ATOM 703 C CA . LYS A 1 90 ? -0.875 -20.295 -3.302 1.00 76.31 90 LYS A CA 1
ATOM 704 C C . LYS A 1 90 ? -0.066 -20.828 -4.476 1.00 76.31 90 LYS A C 1
ATOM 706 O O . LYS A 1 90 ? 0.178 -20.035 -5.416 1.00 76.31 90 LYS A O 1
#

Radius of gyration: 14.29 Å; chains: 1; bounding box: 40×30×35 Å

Sequence (90 aa):
MLVLRLELHSAITGKITEIGTTIIANDGTGTDNLGNYTVRVGNKNDAGNIRKIYDKPQRMGSVKDYPRLSYNVWRLIVRALLAAFPEERK

pLDDT: mean 96.06, std 2.81, range [76.31, 98.5]

Foldseek 3Di:
DDKDWDWDQDPVPRDIDTQWIKDWDFPPPADPQFTKIKIFTAHRVCHPVPVCSVVPGPFIFIDGRHRVVPDDCVVVVVVRVCRRCVVPDD